Protein AF-R7MAX0-F1 (afdb_monomer_lite)

Structure (mmCIF, N/CA/C/O backbone):
data_AF-R7MAX0-F1
#
_entry.id   AF-R7MAX0-F1
#
loop_
_atom_site.group_PDB
_atom_site.id
_atom_site.type_symbol
_atom_site.label_atom_id
_atom_site.label_alt_id
_atom_site.label_comp_id
_atom_site.label_asym_id
_atom_site.label_entity_id
_atom_site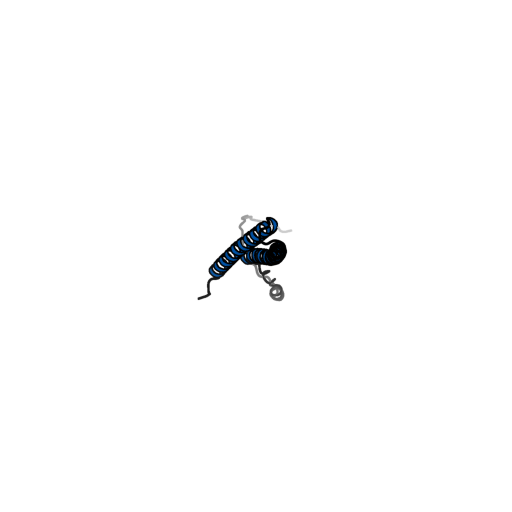.label_seq_id
_atom_site.pdbx_PDB_ins_code
_atom_site.Cartn_x
_atom_site.Cartn_y
_atom_site.Cartn_z
_atom_site.occupancy
_atom_site.B_iso_or_equiv
_atom_site.auth_seq_id
_atom_site.auth_comp_id
_atom_site.auth_asym_id
_atom_site.auth_atom_id
_atom_site.pdbx_PDB_model_num
ATOM 1 N N . MET A 1 1 ? -64.691 59.356 65.499 1.00 44.41 1 MET A N 1
ATOM 2 C CA . MET A 1 1 ? -63.748 59.100 66.606 1.00 44.41 1 MET A CA 1
ATOM 3 C C . MET A 1 1 ? -64.455 58.266 67.660 1.00 44.41 1 MET A C 1
ATOM 5 O O . MET A 1 1 ? -65.439 58.738 68.206 1.00 44.41 1 MET A O 1
ATOM 9 N N . ASN A 1 2 ? -63.986 57.039 67.880 1.00 36.28 2 ASN A N 1
ATOM 10 C CA . ASN A 1 2 ? -64.001 56.344 69.168 1.00 36.28 2 ASN A CA 1
ATOM 11 C C . ASN A 1 2 ? -62.946 55.233 69.070 1.00 36.28 2 ASN A C 1
ATOM 13 O O . ASN A 1 2 ? -63.046 54.339 68.235 1.00 36.28 2 ASN A O 1
ATOM 17 N N . THR A 1 3 ? -61.886 55.398 69.848 1.00 42.88 3 THR A N 1
ATOM 18 C CA . THR A 1 3 ? -60.690 54.558 69.956 1.00 42.88 3 THR A CA 1
ATOM 19 C C . THR A 1 3 ? -60.770 53.712 71.217 1.00 42.88 3 THR A C 1
ATOM 21 O O . THR A 1 3 ? -61.213 54.233 72.238 1.00 42.88 3 THR A O 1
ATOM 24 N N . THR A 1 4 ? -60.252 52.483 71.194 1.00 42.06 4 THR A N 1
ATOM 25 C CA . THR A 1 4 ? -59.508 51.838 72.307 1.00 42.06 4 THR A CA 1
ATOM 26 C C . THR A 1 4 ? -58.923 50.517 71.771 1.00 42.06 4 THR A C 1
ATOM 28 O O . THR A 1 4 ? -59.658 49.741 71.173 1.00 42.06 4 THR A O 1
ATOM 31 N N . MET A 1 5 ? -57.586 50.435 71.627 1.00 44.88 5 MET A N 1
ATOM 32 C CA . MET A 1 5 ? -56.616 49.740 72.518 1.00 44.88 5 MET A CA 1
ATOM 33 C C . MET A 1 5 ? -56.843 48.222 72.604 1.00 44.88 5 MET A C 1
ATOM 35 O O . MET A 1 5 ? -57.966 47.794 72.803 1.00 44.88 5 MET A O 1
ATOM 39 N N . GLU A 1 6 ? -55.865 47.323 72.605 1.00 43.41 6 GLU A N 1
ATOM 40 C CA . GLU A 1 6 ? -54.404 47.327 72.470 1.00 43.41 6 GLU A CA 1
ATOM 41 C C . GLU A 1 6 ? -54.012 45.833 72.538 1.00 43.41 6 GLU A C 1
ATOM 43 O O . GLU A 1 6 ? -54.617 45.109 73.332 1.00 43.41 6 GLU A O 1
ATOM 48 N N . LYS A 1 7 ? -53.009 45.385 71.773 1.00 40.97 7 LYS A N 1
ATOM 49 C CA . LYS A 1 7 ? -51.847 44.594 72.240 1.00 40.97 7 LYS A CA 1
ATOM 50 C C . LYS A 1 7 ? -51.161 43.870 71.084 1.00 40.97 7 LYS A C 1
ATOM 52 O O . LYS A 1 7 ? -51.761 43.088 70.358 1.00 40.97 7 LYS A O 1
ATOM 57 N N . SER A 1 8 ? -49.879 44.185 70.964 1.00 44.53 8 SER A N 1
ATOM 58 C CA . SER A 1 8 ? -48.864 43.512 70.169 1.00 44.53 8 SER A CA 1
ATOM 59 C C . SER A 1 8 ? -48.765 42.027 70.501 1.00 44.53 8 SER A C 1
ATOM 61 O O . SER A 1 8 ? -48.877 41.671 71.667 1.00 44.53 8 SER A O 1
ATOM 63 N N . GLU A 1 9 ? -48.381 41.225 69.513 1.00 40.44 9 GLU A N 1
ATOM 64 C CA . GLU A 1 9 ? -47.263 40.290 69.652 1.00 40.44 9 GLU A CA 1
ATOM 65 C C . GLU A 1 9 ? -46.702 39.989 68.255 1.00 40.44 9 GLU A C 1
ATOM 67 O O . GLU A 1 9 ? -47.380 39.470 67.372 1.00 40.44 9 GLU A O 1
ATOM 72 N N . MET A 1 10 ? -45.458 40.429 68.047 1.00 42.66 10 MET A N 1
ATOM 73 C CA . MET A 1 10 ? -44.576 39.921 67.003 1.00 42.66 10 MET A CA 1
ATOM 74 C C . MET A 1 10 ? -44.304 38.445 67.290 1.00 42.66 10 MET A C 1
ATOM 76 O O . MET A 1 10 ? -43.936 38.146 68.422 1.00 42.66 10 MET A O 1
ATOM 80 N N . MET A 1 11 ? -44.335 37.579 66.277 1.00 41.94 11 MET A N 1
ATOM 81 C CA . MET A 1 11 ? -43.215 36.663 66.044 1.00 41.94 11 MET A CA 1
ATOM 82 C C . MET A 1 11 ? -43.285 36.081 64.631 1.00 41.94 11 MET A C 1
ATOM 84 O O . MET A 1 11 ? -44.301 35.532 64.214 1.00 41.94 11 MET A O 1
ATOM 88 N N . GLU A 1 12 ? -42.190 36.252 63.903 1.00 48.62 12 GLU A N 1
ATOM 89 C CA . GLU A 1 12 ? -41.883 35.595 62.639 1.00 48.62 12 GLU A CA 1
ATOM 90 C C . GLU A 1 12 ? -41.844 34.071 62.822 1.00 48.62 12 GLU A C 1
ATOM 92 O O . GLU A 1 12 ? -41.292 33.577 63.803 1.00 48.62 12 GLU A O 1
ATOM 97 N N . ASN A 1 13 ? -42.428 33.344 61.874 1.00 45.25 13 ASN A N 1
ATOM 98 C CA . ASN A 1 13 ? -41.949 32.058 61.360 1.00 45.25 13 ASN A CA 1
ATOM 99 C C . ASN A 1 13 ? -42.846 31.716 60.167 1.00 45.25 13 ASN A C 1
ATOM 101 O O . ASN A 1 13 ? -44.062 31.630 60.286 1.00 45.25 13 ASN A O 1
ATOM 105 N N . GLU A 1 14 ? -42.322 31.878 58.959 1.00 40.97 14 GLU A N 1
ATOM 106 C CA . GLU A 1 14 ? -41.697 30.791 58.204 1.00 40.97 14 GLU A CA 1
ATOM 107 C C . GLU A 1 14 ? -42.728 29.788 57.682 1.00 40.97 14 GLU A C 1
ATOM 109 O O . GLU A 1 14 ? -43.335 29.026 58.422 1.00 40.97 14 GLU A O 1
ATOM 114 N N . MET A 1 15 ? -42.797 29.760 56.349 1.00 43.44 15 MET A N 1
ATOM 115 C CA . MET A 1 15 ? -43.017 28.545 55.579 1.00 43.44 15 MET A CA 1
ATOM 116 C C . MET A 1 15 ? -44.426 27.948 55.657 1.00 43.44 15 MET A C 1
ATOM 118 O O . MET A 1 15 ? -44.678 26.987 56.367 1.00 43.44 15 MET A O 1
ATOM 122 N N . GLU A 1 16 ? -45.300 28.395 54.756 1.00 45.06 16 GLU A N 1
ATOM 123 C CA . GLU A 1 16 ? -46.273 27.469 54.176 1.00 45.06 16 GLU A CA 1
ATOM 124 C C . GLU A 1 16 ? -46.429 27.745 52.680 1.00 45.06 16 GLU A C 1
ATOM 126 O O . GLU A 1 16 ? -47.079 28.686 52.223 1.00 45.06 16 GLU A O 1
ATOM 131 N N . MET A 1 17 ? -45.724 26.916 51.906 1.00 48.53 17 MET A N 1
ATOM 132 C CA . MET A 1 17 ? -45.971 26.728 50.488 1.00 48.53 17 MET A CA 1
ATOM 133 C C . MET A 1 17 ? -47.377 26.153 50.317 1.00 48.53 17 MET A C 1
ATOM 135 O O . MET A 1 17 ? -47.593 24.977 50.588 1.00 48.53 17 MET A O 1
ATOM 139 N N . CYS A 1 18 ? -48.299 26.943 49.784 1.00 41.47 18 CYS A N 1
ATOM 140 C CA . CYS A 1 18 ? -49.513 26.419 49.166 1.00 41.47 18 CYS A CA 1
ATOM 141 C C . CYS A 1 18 ? -49.486 26.784 47.684 1.00 41.47 18 CYS A C 1
ATOM 143 O O . CYS A 1 18 ? -50.057 27.780 47.240 1.00 41.47 18 CYS A O 1
ATOM 145 N N . MET A 1 19 ? -48.756 25.963 46.925 1.00 43.44 19 MET A N 1
ATOM 146 C CA . MET A 1 19 ? -49.045 25.767 45.511 1.00 43.44 19 MET A CA 1
ATOM 147 C C . MET A 1 19 ? -50.473 25.244 45.389 1.00 43.44 19 MET A C 1
ATOM 149 O O . MET A 1 19 ? -50.800 24.279 46.065 1.00 43.44 19 MET A O 1
ATOM 153 N N . GLU A 1 20 ? -51.279 25.873 44.534 1.00 51.88 20 GLU A N 1
ATOM 154 C CA . GLU A 1 20 ? -52.208 25.228 43.588 1.00 51.88 20 GLU A CA 1
ATOM 155 C C . GLU A 1 20 ? -53.217 26.260 43.065 1.00 51.88 20 GLU A C 1
ATOM 157 O O . GLU A 1 20 ? -54.399 26.273 43.400 1.00 51.88 20 GLU A O 1
ATOM 162 N N . THR A 1 21 ? -52.758 27.131 42.170 1.00 43.66 21 THR A N 1
ATOM 163 C CA . THR A 1 21 ? -53.648 27.806 41.223 1.00 43.66 21 THR A CA 1
ATOM 164 C C . THR A 1 21 ? -53.282 27.352 39.818 1.00 43.66 21 THR A C 1
ATOM 166 O O . THR A 1 21 ? -52.418 27.908 39.156 1.00 43.66 21 THR A O 1
ATOM 169 N N . GLN A 1 22 ? -53.942 26.266 39.408 1.00 45.78 22 GLN A N 1
ATOM 170 C CA . GLN A 1 22 ? -54.338 25.977 38.027 1.00 45.78 22 GLN A CA 1
ATOM 171 C C . GLN A 1 22 ? -53.289 26.327 36.957 1.00 45.78 22 GLN A C 1
ATOM 173 O O . GLN A 1 22 ? -53.447 27.281 36.197 1.00 45.78 22 GLN A O 1
ATOM 178 N N . MET A 1 23 ? -52.245 25.506 36.838 1.00 46.25 23 MET A N 1
ATOM 179 C CA . MET A 1 23 ? -51.510 25.428 35.574 1.00 46.25 23 MET A CA 1
ATOM 180 C C . MET A 1 23 ? -52.446 24.805 34.524 1.00 46.25 23 MET A C 1
ATOM 182 O O . MET A 1 23 ? -52.913 23.683 34.739 1.00 46.25 23 MET A O 1
ATOM 186 N N . PRO A 1 24 ? -52.762 25.492 33.411 1.00 44.84 24 PRO A N 1
ATOM 187 C CA . PRO A 1 24 ? -53.631 24.941 32.382 1.00 44.84 24 PRO A CA 1
ATOM 188 C C . PRO A 1 24 ? -52.989 23.692 31.772 1.00 44.84 24 PRO A C 1
ATOM 190 O O . PRO A 1 24 ? -51.808 23.701 31.419 1.00 44.84 24 PRO A O 1
ATOM 193 N N . GLU A 1 25 ? -53.780 22.641 31.550 1.00 45.16 25 GLU A N 1
ATOM 194 C CA . GLU A 1 25 ? -53.366 21.405 30.858 1.00 45.16 25 GLU A CA 1
ATOM 195 C C . GLU A 1 25 ? -52.804 21.642 29.437 1.00 45.16 25 GLU A C 1
ATOM 197 O O . GLU A 1 25 ? -52.230 20.746 28.822 1.00 45.16 25 GLU A O 1
ATOM 202 N N . MET A 1 26 ? -52.866 22.878 28.938 1.00 39.81 26 MET A N 1
ATOM 203 C CA . MET A 1 26 ? -52.287 23.332 27.674 1.00 39.81 26 MET A CA 1
ATOM 204 C C . MET A 1 26 ? -50.757 23.506 27.684 1.00 39.81 26 MET A C 1
ATOM 206 O O . MET A 1 26 ? -50.179 23.771 26.634 1.00 39.81 26 MET A O 1
ATOM 210 N N . MET A 1 27 ? -50.083 23.335 28.828 1.00 47.56 27 MET A N 1
ATOM 211 C CA . MET A 1 27 ? -48.611 23.283 28.908 1.00 47.56 27 MET A CA 1
ATOM 212 C C . MET A 1 27 ? -48.039 21.858 28.997 1.00 47.56 27 MET A C 1
ATOM 214 O O . MET A 1 27 ? -46.833 21.696 29.156 1.00 47.56 27 MET A O 1
ATOM 218 N N . LYS A 1 28 ? -48.867 20.812 28.857 1.00 46.09 28 LYS A N 1
ATOM 219 C CA . LYS A 1 28 ? -48.391 19.416 28.768 1.00 46.09 28 LYS A CA 1
ATOM 220 C C . LYS A 1 28 ? -48.260 18.883 27.336 1.00 46.09 28 LYS A C 1
ATOM 222 O O . LYS A 1 28 ? -47.730 17.793 27.158 1.00 46.09 28 LYS A O 1
ATOM 227 N N . ALA A 1 29 ? -48.706 19.625 26.320 1.00 47.50 29 ALA A N 1
ATOM 228 C CA . ALA A 1 29 ? -48.898 19.064 24.979 1.00 47.50 29 ALA A CA 1
ATOM 229 C C . ALA A 1 29 ? -47.832 19.410 23.920 1.00 47.50 29 ALA A C 1
ATOM 231 O O . ALA A 1 29 ? -47.906 18.839 22.843 1.00 47.50 29 ALA A O 1
ATOM 232 N N . ASN A 1 30 ? -46.828 20.258 24.190 1.00 46.88 30 ASN A N 1
ATOM 233 C CA . ASN A 1 30 ? -45.842 20.662 23.162 1.00 46.88 30 ASN A CA 1
ATOM 234 C C . ASN A 1 30 ? -44.360 20.550 23.582 1.00 46.88 30 ASN A C 1
ATOM 236 O O . ASN A 1 30 ? -43.505 21.190 22.981 1.00 46.88 30 ASN A O 1
ATOM 240 N N . LEU A 1 31 ? -44.024 19.720 24.574 1.00 44.31 31 LEU A N 1
ATOM 241 C CA . LEU A 1 31 ? -42.620 19.343 24.846 1.00 44.31 31 LEU A CA 1
ATOM 242 C C . LEU A 1 31 ? -42.245 17.962 24.278 1.00 44.31 31 LEU A C 1
ATOM 244 O O . LEU A 1 31 ? -41.096 17.549 24.372 1.00 44.31 31 LEU A O 1
ATOM 248 N N . ALA A 1 32 ? -43.189 17.266 23.639 1.00 50.56 32 ALA A N 1
ATOM 249 C CA . ALA A 1 32 ? -42.982 15.962 23.004 1.00 50.56 32 ALA A CA 1
ATOM 250 C C . ALA A 1 32 ? -42.699 16.080 21.490 1.00 50.56 32 ALA A C 1
ATOM 252 O O . ALA A 1 32 ? -43.227 15.299 20.704 1.00 50.56 32 ALA A O 1
ATOM 253 N N . GLY A 1 33 ? -41.939 17.096 21.070 1.00 48.44 33 GLY A N 1
ATOM 254 C CA . GLY A 1 33 ? -41.809 17.455 19.649 1.00 48.44 33 GLY A CA 1
ATOM 255 C C . GLY A 1 33 ? -40.395 17.524 19.085 1.00 48.44 33 GLY A C 1
ATOM 256 O O . GLY A 1 33 ? -40.244 17.468 17.873 1.00 48.44 33 GLY A O 1
ATOM 257 N N . GLU A 1 34 ? -39.362 17.602 19.920 1.00 49.16 34 GLU A N 1
ATOM 258 C CA . GLU A 1 34 ? -37.973 17.594 19.458 1.00 49.16 34 GLU A CA 1
ATOM 259 C C . GLU A 1 34 ? -37.133 16.785 20.443 1.00 49.16 34 GLU A C 1
ATOM 261 O O . GLU A 1 34 ? -36.280 17.301 21.162 1.00 49.16 34 GLU A O 1
ATOM 266 N N . MET A 1 35 ? -37.348 15.466 20.459 1.00 47.00 35 MET A N 1
ATOM 267 C CA . MET A 1 35 ? -36.185 14.608 20.647 1.00 47.00 35 MET A CA 1
ATOM 268 C C . MET A 1 35 ? -35.294 14.904 19.445 1.00 47.00 35 MET A C 1
ATOM 270 O O . MET A 1 35 ? -35.486 14.326 18.377 1.00 47.00 35 MET A O 1
ATOM 274 N N . LYS A 1 36 ? -34.348 15.841 19.596 1.00 45.97 36 LYS A N 1
ATOM 275 C CA . LYS A 1 36 ? -33.114 15.754 18.824 1.00 45.97 36 LYS A CA 1
ATOM 276 C C . LYS A 1 36 ? -32.696 14.303 18.989 1.00 45.97 36 LYS A C 1
ATOM 278 O O . LYS A 1 36 ? -32.433 13.878 20.117 1.00 45.97 36 LYS A O 1
ATOM 283 N N . GLN A 1 37 ? -32.763 13.527 17.905 1.00 42.16 37 GLN A N 1
ATOM 284 C CA . GLN A 1 37 ? -32.058 12.256 17.865 1.00 42.16 37 GLN A CA 1
ATOM 285 C C . GLN A 1 37 ? -30.681 12.549 18.461 1.00 42.16 37 GLN A C 1
ATOM 287 O O . GLN A 1 37 ? -30.110 13.583 18.091 1.00 42.16 37 GLN A O 1
ATOM 292 N N . PRO A 1 38 ? -30.191 11.757 19.430 1.00 49.75 38 PRO A N 1
ATOM 293 C CA . PRO A 1 38 ? -28.794 11.888 19.793 1.00 49.75 38 PRO A CA 1
ATOM 294 C C . PRO A 1 38 ? -28.043 11.820 18.464 1.00 49.75 38 PRO A C 1
ATOM 296 O O . PRO A 1 38 ? -28.245 10.868 17.708 1.00 49.75 38 PRO A O 1
ATOM 299 N N . GLU A 1 39 ? -27.320 12.887 18.108 1.00 53.81 39 GLU A N 1
ATOM 300 C CA . GLU A 1 39 ? -26.372 12.803 17.004 1.00 53.81 39 GLU A CA 1
ATOM 301 C C . GLU A 1 39 ? -25.554 11.557 17.328 1.00 53.81 39 GLU A C 1
ATOM 303 O O . GLU A 1 39 ? -25.030 11.468 18.440 1.00 53.81 39 GLU A O 1
ATOM 308 N N . GLU A 1 40 ? -25.597 10.539 16.462 1.00 55.16 40 GLU A N 1
ATOM 309 C CA . GLU A 1 40 ? -24.830 9.317 16.680 1.00 55.16 40 GLU A CA 1
ATOM 310 C C . GLU A 1 40 ? -23.378 9.751 16.839 1.00 55.16 40 GLU A C 1
ATOM 312 O O . GLU A 1 40 ? -22.708 10.126 15.875 1.00 55.16 40 GLU A O 1
ATOM 317 N N . GLU A 1 41 ? -22.918 9.789 18.085 1.00 65.31 41 GLU A N 1
ATOM 318 C CA . GLU A 1 41 ? -21.551 10.131 18.405 1.00 65.31 41 GLU A CA 1
ATOM 319 C C . GLU A 1 41 ? -20.725 8.971 17.851 1.00 65.31 41 GLU A C 1
ATOM 321 O O . GLU A 1 41 ? -20.758 7.857 18.380 1.00 65.31 41 GLU A O 1
ATOM 326 N N . MET A 1 42 ? -20.098 9.191 16.688 1.00 69.00 42 MET A N 1
ATOM 327 C CA . MET A 1 42 ? -19.331 8.156 16.000 1.00 69.00 42 MET A CA 1
ATOM 328 C C . MET A 1 42 ? -18.342 7.542 16.982 1.00 69.00 42 MET A C 1
ATOM 330 O O . MET A 1 42 ? -17.544 8.252 17.599 1.00 69.00 42 MET A O 1
ATOM 334 N N . ASN A 1 43 ? -18.376 6.214 17.101 1.00 82.44 43 ASN A N 1
ATOM 335 C CA . ASN A 1 43 ? -17.452 5.498 17.962 1.00 82.44 43 ASN A CA 1
ATOM 336 C C . ASN A 1 43 ? -16.009 5.875 17.559 1.00 82.44 43 ASN A C 1
ATOM 338 O O . ASN A 1 43 ? -15.650 5.723 16.388 1.00 82.44 43 ASN A O 1
ATOM 342 N N . PRO A 1 44 ? -15.156 6.341 18.490 1.00 86.38 44 PRO A N 1
ATOM 343 C CA . PRO A 1 44 ? -13.774 6.703 18.176 1.00 86.38 44 PRO A CA 1
ATOM 344 C C . PRO A 1 44 ? -12.985 5.583 17.481 1.00 86.38 44 PRO A C 1
ATOM 346 O O . PRO A 1 44 ? -12.103 5.859 16.668 1.00 86.38 44 PRO A O 1
ATOM 349 N N . ILE A 1 45 ? -13.323 4.319 17.760 1.00 89.00 45 ILE A N 1
ATOM 350 C CA . ILE A 1 45 ? -12.735 3.150 17.098 1.00 89.00 45 ILE A CA 1
ATOM 351 C C . ILE A 1 45 ? -13.140 3.103 15.623 1.00 89.00 45 ILE A C 1
ATOM 353 O O . ILE A 1 45 ? -12.287 2.851 14.778 1.00 89.00 45 ILE A O 1
ATOM 357 N N . ASP A 1 46 ? -14.395 3.418 15.293 1.00 90.69 46 ASP A N 1
ATOM 358 C CA . ASP A 1 46 ? -14.863 3.463 13.904 1.00 90.69 46 ASP A CA 1
ATOM 359 C C . ASP A 1 46 ? -14.154 4.551 13.096 1.00 90.69 46 ASP A C 1
ATOM 361 O O . ASP A 1 46 ? -13.760 4.319 11.952 1.00 90.69 46 ASP A O 1
ATOM 365 N N . ILE A 1 47 ? -13.908 5.710 13.714 1.00 91.88 47 ILE A N 1
ATOM 366 C CA . ILE A 1 47 ? -13.135 6.793 13.096 1.00 91.88 47 ILE A CA 1
ATOM 367 C C . ILE A 1 47 ? -11.703 6.322 12.811 1.00 91.88 47 ILE A C 1
ATOM 369 O O . ILE A 1 47 ? -11.219 6.457 11.686 1.00 91.88 47 ILE A O 1
ATOM 373 N N . MET A 1 48 ? -11.025 5.733 13.803 1.00 93.75 48 MET A N 1
ATOM 374 C CA . MET A 1 48 ? -9.652 5.243 13.632 1.00 93.75 48 MET A CA 1
ATOM 375 C C . MET A 1 48 ? -9.559 4.124 12.592 1.00 93.75 48 MET A C 1
ATOM 377 O O . MET A 1 48 ? -8.665 4.152 11.748 1.00 93.75 48 MET A O 1
ATOM 381 N N . MET A 1 49 ? -10.501 3.180 12.588 1.00 94.81 49 MET A N 1
ATOM 382 C CA . MET A 1 49 ? -10.578 2.141 11.561 1.00 94.81 49 MET A CA 1
ATOM 383 C C . MET A 1 49 ? -10.768 2.737 10.164 1.00 94.81 49 MET A C 1
ATOM 385 O O . MET A 1 49 ? -10.164 2.251 9.211 1.00 94.81 49 MET A O 1
ATOM 389 N N . GLY A 1 50 ? -11.572 3.795 10.030 1.00 96.00 50 GLY A N 1
ATOM 390 C CA . GLY A 1 50 ? -11.725 4.535 8.777 1.00 96.00 50 GLY A CA 1
ATOM 391 C C . GLY A 1 50 ? -10.403 5.123 8.277 1.00 96.00 50 GLY A C 1
ATOM 392 O O . GLY A 1 50 ? -10.063 4.956 7.106 1.00 96.00 50 GLY A O 1
ATOM 393 N N . VAL A 1 51 ? -9.619 5.735 9.170 1.00 96.88 51 VAL A N 1
ATOM 394 C CA . VAL A 1 51 ? -8.283 6.268 8.844 1.00 96.88 51 VAL A CA 1
ATOM 395 C C . VAL A 1 51 ? -7.338 5.153 8.393 1.00 96.88 51 VAL A C 1
ATOM 397 O O . VAL A 1 51 ? -6.696 5.284 7.353 1.00 96.88 51 VAL A O 1
ATOM 400 N N . VAL A 1 52 ? -7.286 4.037 9.125 1.00 97.50 52 VAL A N 1
ATOM 401 C CA . VAL A 1 52 ? -6.425 2.895 8.774 1.00 97.50 52 VAL A CA 1
ATOM 402 C C . VAL A 1 52 ? -6.827 2.299 7.420 1.00 97.50 52 VAL A C 1
ATOM 404 O O . VAL A 1 52 ? -5.960 2.039 6.590 1.00 97.50 52 VAL A O 1
ATOM 407 N N . LYS A 1 53 ? -8.130 2.142 7.148 1.00 97.94 53 LYS A N 1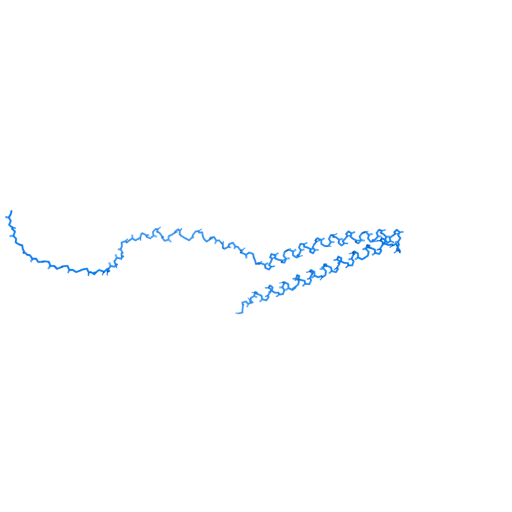
ATOM 408 C CA . LYS A 1 53 ? -8.634 1.683 5.841 1.00 97.94 53 LYS A CA 1
ATOM 409 C C . LYS A 1 53 ? -8.225 2.622 4.707 1.00 97.94 53 LYS A C 1
ATOM 411 O O . LYS A 1 53 ? -7.830 2.141 3.650 1.00 97.94 53 LYS A O 1
ATOM 416 N N . SER A 1 54 ? -8.284 3.938 4.925 1.00 98.00 54 SER A N 1
ATOM 417 C CA . SER A 1 54 ? -7.815 4.918 3.938 1.00 98.00 54 SER A CA 1
ATOM 418 C C . SER A 1 54 ? -6.330 4.732 3.635 1.00 98.00 54 SER A C 1
ATOM 420 O O . SER A 1 54 ? -5.964 4.612 2.475 1.00 98.00 54 SER A O 1
ATOM 422 N N . GLN A 1 55 ? -5.492 4.612 4.667 1.00 98.31 55 GLN A N 1
ATOM 423 C CA . GLN A 1 55 ? -4.050 4.403 4.496 1.00 98.31 55 GLN A CA 1
ATOM 424 C C . GLN A 1 55 ? -3.721 3.081 3.787 1.00 98.31 55 GLN A C 1
ATOM 426 O O . GLN A 1 55 ? -2.778 3.021 3.004 1.00 98.31 55 GLN A O 1
ATOM 431 N N . ILE A 1 56 ? -4.493 2.018 4.040 1.00 98.31 56 ILE A N 1
ATOM 432 C CA . ILE A 1 56 ? -4.358 0.748 3.312 1.00 98.31 56 ILE A CA 1
ATOM 433 C C . ILE A 1 56 ? -4.672 0.940 1.826 1.00 98.31 56 ILE A C 1
ATOM 435 O O . ILE A 1 56 ? -3.945 0.408 0.992 1.00 98.31 56 ILE A O 1
ATOM 439 N N . ASN A 1 57 ? -5.728 1.686 1.493 1.00 97.75 57 ASN A N 1
ATOM 440 C CA . ASN A 1 57 ? -6.087 1.959 0.101 1.00 97.75 57 ASN A CA 1
ATOM 441 C C . ASN A 1 57 ? -5.010 2.791 -0.604 1.00 97.75 57 ASN A C 1
ATOM 443 O O . ASN A 1 57 ? -4.604 2.423 -1.702 1.00 97.75 57 ASN A O 1
ATOM 447 N N . ASP A 1 58 ? -4.499 3.835 0.050 1.00 97.75 58 ASP A N 1
ATOM 448 C CA . ASP A 1 58 ? -3.405 4.648 -0.491 1.00 97.75 58 ASP A CA 1
ATOM 449 C C . ASP A 1 58 ? -2.161 3.776 -0.761 1.00 97.75 58 ASP A C 1
ATOM 451 O O . ASP A 1 58 ? -1.553 3.852 -1.828 1.00 97.75 58 ASP A O 1
ATOM 455 N N . LEU A 1 59 ? -1.826 2.860 0.159 1.00 98.12 59 LEU A N 1
ATOM 456 C CA . LEU A 1 59 ? -0.731 1.905 -0.038 1.00 98.12 59 LEU A CA 1
ATOM 457 C C . LEU A 1 59 ? -0.988 0.911 -1.175 1.00 98.12 59 LEU A C 1
ATOM 459 O O . LEU A 1 59 ? -0.030 0.489 -1.815 1.00 98.12 59 LEU A O 1
ATOM 463 N N . CYS A 1 60 ? -2.234 0.504 -1.433 1.00 97.81 60 CYS A N 1
ATOM 464 C CA . CYS A 1 60 ? -2.544 -0.357 -2.578 1.00 97.81 60 CYS A CA 1
ATOM 465 C C . CYS A 1 60 ? -2.178 0.338 -3.896 1.00 97.81 60 CYS A C 1
ATOM 467 O O . CYS A 1 60 ? -1.529 -0.277 -4.741 1.00 97.81 60 CYS A O 1
ATOM 469 N N . ASP A 1 61 ? -2.525 1.618 -4.038 1.00 97.81 61 ASP A N 1
ATOM 470 C CA . ASP A 1 61 ? -2.188 2.402 -5.228 1.00 97.81 61 ASP A CA 1
ATOM 471 C C . ASP A 1 61 ? -0.663 2.580 -5.367 1.00 97.81 61 ASP A C 1
ATOM 473 O O . ASP A 1 61 ? -0.105 2.445 -6.461 1.00 97.81 61 ASP A O 1
ATOM 477 N N . GLU A 1 62 ? 0.042 2.826 -4.256 1.00 98.12 62 GLU A N 1
ATOM 478 C CA . GLU A 1 62 ? 1.507 2.923 -4.246 1.00 98.12 62 GLU A CA 1
ATOM 479 C C . GLU A 1 62 ? 2.193 1.593 -4.603 1.00 98.12 62 GLU A C 1
ATOM 481 O O . GLU A 1 62 ? 3.180 1.590 -5.345 1.00 98.12 62 GLU A O 1
ATOM 486 N N . ILE A 1 63 ? 1.672 0.461 -4.115 1.00 98.19 63 ILE A N 1
ATOM 487 C CA . ILE A 1 63 ? 2.169 -0.882 -4.451 1.00 98.19 63 ILE A CA 1
ATOM 488 C C . ILE A 1 63 ? 1.996 -1.148 -5.945 1.00 98.19 63 ILE A C 1
ATOM 490 O O . ILE A 1 63 ? 2.950 -1.581 -6.588 1.00 98.19 63 ILE A O 1
ATOM 494 N N . ASP A 1 64 ? 0.833 -0.834 -6.516 1.00 98.06 64 ASP A N 1
ATOM 495 C CA . ASP A 1 64 ? 0.571 -1.025 -7.944 1.00 98.06 64 ASP A CA 1
ATOM 496 C C . ASP A 1 64 ? 1.553 -0.227 -8.818 1.00 98.06 64 ASP A C 1
ATOM 498 O O . ASP A 1 64 ? 2.043 -0.718 -9.843 1.00 98.06 64 ASP A O 1
ATOM 502 N N . GLU A 1 65 ? 1.876 1.010 -8.433 1.00 97.75 65 GLU A N 1
ATOM 503 C CA . GLU A 1 65 ? 2.870 1.813 -9.148 1.00 97.75 65 GLU A CA 1
ATOM 504 C C . GLU A 1 65 ? 4.302 1.295 -8.962 1.00 97.75 65 GLU A C 1
ATOM 506 O O . GLU A 1 65 ? 5.079 1.270 -9.930 1.00 97.75 65 GLU A O 1
ATOM 511 N N . ALA A 1 66 ? 4.649 0.829 -7.761 1.00 97.06 66 ALA A N 1
ATOM 512 C CA . ALA A 1 66 ? 5.941 0.210 -7.485 1.00 97.06 66 ALA A CA 1
ATOM 513 C C . ALA A 1 66 ? 6.126 -1.093 -8.281 1.00 97.06 66 ALA A C 1
ATOM 515 O O . ALA A 1 66 ? 7.168 -1.273 -8.916 1.00 97.06 66 ALA A O 1
ATOM 516 N N . ASP A 1 67 ? 5.101 -1.943 -8.359 1.00 97.75 67 ASP A N 1
ATOM 517 C CA . ASP A 1 67 ? 5.121 -3.193 -9.123 1.00 97.75 67 ASP A CA 1
ATOM 518 C C . ASP A 1 67 ? 5.290 -2.925 -10.624 1.00 97.75 67 ASP A C 1
ATOM 520 O O . ASP A 1 67 ? 6.103 -3.570 -11.298 1.00 97.75 67 ASP A O 1
ATOM 524 N N . LYS A 1 68 ? 4.602 -1.908 -11.166 1.00 97.69 68 LYS A N 1
ATOM 525 C CA . LYS A 1 68 ? 4.820 -1.458 -12.552 1.00 97.69 68 LYS A CA 1
ATOM 526 C C . LYS A 1 68 ? 6.252 -0.964 -12.761 1.00 97.69 68 LYS A C 1
ATOM 528 O O . LYS A 1 68 ? 6.844 -1.230 -13.811 1.00 97.69 68 LYS A O 1
ATOM 533 N N . ALA A 1 69 ? 6.821 -0.227 -11.805 1.00 96.00 69 ALA A N 1
ATOM 534 C CA . ALA A 1 69 ? 8.200 0.252 -11.884 1.00 96.00 69 ALA A CA 1
ATOM 535 C C . ALA A 1 69 ? 9.207 -0.906 -11.845 1.00 96.00 69 ALA A C 1
ATOM 537 O O . ALA A 1 69 ? 10.107 -0.949 -12.686 1.00 96.00 69 ALA A O 1
ATOM 538 N N . PHE A 1 70 ? 9.010 -1.874 -10.950 1.00 97.56 70 PHE A N 1
ATOM 539 C CA . PHE A 1 70 ? 9.813 -3.087 -10.876 1.00 97.56 70 PHE A CA 1
ATOM 540 C C . PHE A 1 70 ? 9.738 -3.887 -12.177 1.00 97.56 70 PHE A C 1
ATOM 542 O O . PHE A 1 70 ? 10.778 -4.217 -12.743 1.00 97.56 70 PHE A O 1
ATOM 549 N N . ALA A 1 71 ? 8.540 -4.120 -12.720 1.00 97.06 71 ALA A N 1
ATOM 550 C CA . ALA A 1 71 ? 8.364 -4.843 -13.977 1.00 97.06 71 ALA A CA 1
ATOM 551 C C . ALA A 1 71 ? 9.088 -4.160 -15.151 1.00 97.06 71 ALA A C 1
ATOM 553 O O . ALA A 1 71 ? 9.760 -4.829 -15.940 1.00 97.06 71 ALA A O 1
ATOM 554 N N . ARG A 1 72 ? 9.007 -2.824 -15.249 1.00 96.38 72 ARG A N 1
ATOM 555 C CA . ARG A 1 72 ? 9.726 -2.042 -16.271 1.00 96.38 72 ARG A CA 1
ATOM 556 C C . ARG A 1 72 ? 11.243 -2.158 -16.116 1.00 96.38 72 ARG A C 1
ATOM 558 O O . ARG A 1 72 ? 11.931 -2.429 -17.099 1.00 96.38 72 ARG A O 1
ATOM 565 N N . SER A 1 73 ? 11.764 -1.981 -14.902 1.00 94.94 73 SER A N 1
ATOM 566 C CA . SER A 1 73 ? 13.202 -2.095 -14.623 1.00 94.94 73 SER A CA 1
ATOM 567 C C . SER A 1 73 ? 13.715 -3.509 -14.895 1.00 94.94 73 SER A C 1
ATOM 569 O O . SER A 1 73 ? 14.706 -3.678 -15.602 1.00 94.94 73 SER A O 1
ATOM 571 N N . HIS A 1 74 ? 12.987 -4.527 -14.434 1.00 95.81 74 HIS A N 1
ATOM 572 C CA . HIS A 1 74 ? 13.339 -5.931 -14.605 1.00 95.81 74 HIS A CA 1
ATOM 573 C C . HIS A 1 74 ? 13.289 -6.374 -16.077 1.00 95.81 74 HIS A C 1
ATOM 575 O O . HIS A 1 74 ? 14.085 -7.218 -16.490 1.00 95.81 74 HIS A O 1
ATOM 581 N N . HIS A 1 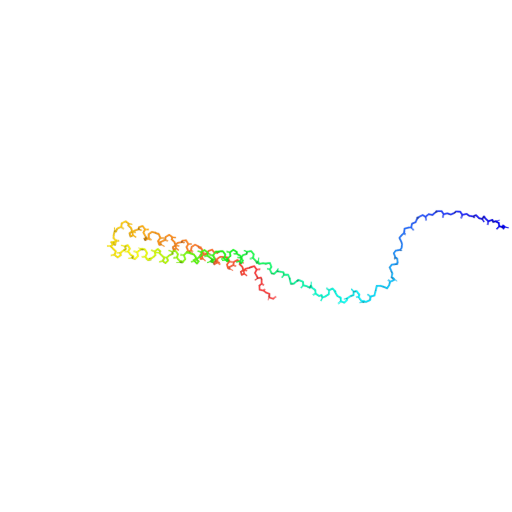75 ? 12.373 -5.823 -16.883 1.00 95.25 75 HIS A N 1
ATOM 582 C CA . HIS A 1 75 ? 12.346 -6.052 -18.331 1.00 95.25 75 HIS A CA 1
ATOM 583 C C . HIS A 1 75 ? 13.569 -5.439 -19.032 1.00 95.25 75 HIS A C 1
ATOM 585 O O . HIS A 1 75 ? 14.117 -6.049 -19.948 1.00 95.25 75 HIS A O 1
ATOM 591 N N . ASN A 1 76 ? 13.998 -4.246 -18.611 1.00 93.12 76 ASN A N 1
ATOM 592 C CA . ASN A 1 76 ? 15.134 -3.549 -19.216 1.00 93.12 76 ASN A CA 1
ATOM 593 C C . ASN A 1 76 ? 16.476 -4.192 -18.844 1.00 93.12 76 ASN A C 1
ATOM 595 O O . ASN A 1 76 ? 17.276 -4.501 -19.722 1.00 93.12 76 ASN A O 1
ATOM 599 N N . ASP A 1 77 ? 16.719 -4.388 -17.548 1.00 94.50 77 ASP A N 1
ATOM 600 C CA . ASP A 1 77 ? 17.892 -5.085 -17.026 1.00 94.50 77 ASP A CA 1
ATOM 601 C C . ASP A 1 77 ? 17.573 -5.693 -15.657 1.00 94.50 77 ASP A C 1
ATOM 603 O O . ASP A 1 77 ? 17.547 -5.021 -14.617 1.00 94.50 77 ASP A O 1
ATOM 607 N N . LYS A 1 78 ? 17.381 -7.011 -15.671 1.00 94.19 78 LYS A N 1
ATOM 608 C CA . LYS A 1 78 ? 17.045 -7.830 -14.507 1.00 94.19 78 LYS A CA 1
ATOM 609 C C . LYS A 1 78 ? 18.015 -7.678 -13.331 1.00 94.19 78 LYS A C 1
ATOM 611 O O . LYS A 1 78 ? 17.589 -7.841 -12.194 1.00 94.19 78 LYS A O 1
ATOM 616 N N . TYR A 1 79 ? 19.290 -7.398 -13.583 1.00 95.31 79 TYR A N 1
ATOM 617 C CA . TYR A 1 79 ? 20.325 -7.368 -12.543 1.00 95.31 79 TYR A CA 1
ATOM 618 C C . TYR A 1 79 ? 20.861 -5.957 -12.289 1.00 95.31 79 TYR A C 1
ATOM 620 O O . TYR A 1 79 ? 21.886 -5.785 -11.626 1.00 95.31 79 TYR A O 1
ATOM 628 N N . SER A 1 80 ? 20.168 -4.939 -12.801 1.00 96.19 80 SER A N 1
ATOM 629 C CA . SER A 1 80 ? 20.522 -3.551 -12.542 1.00 96.19 80 SER A CA 1
ATOM 630 C C . SER A 1 80 ? 20.203 -3.147 -11.106 1.00 96.19 80 SER A C 1
ATOM 632 O O . SER A 1 80 ? 19.266 -3.642 -10.477 1.00 96.19 80 SER A O 1
ATOM 634 N N . LYS A 1 81 ? 20.944 -2.152 -10.610 1.00 96.19 81 LYS A N 1
ATOM 635 C CA . LYS A 1 81 ? 20.640 -1.497 -9.335 1.00 96.19 81 LYS A CA 1
ATOM 636 C C . LYS A 1 81 ? 19.193 -0.982 -9.292 1.00 96.19 81 LYS A C 1
ATOM 638 O O . LYS A 1 81 ? 18.521 -1.169 -8.291 1.00 96.19 81 LYS A O 1
ATOM 643 N N . ALA A 1 82 ? 18.696 -0.415 -10.393 1.00 94.75 82 ALA A N 1
ATOM 644 C CA . ALA A 1 82 ? 17.326 0.092 -10.473 1.00 94.75 82 ALA A CA 1
ATOM 645 C C . ALA A 1 82 ? 16.267 -1.006 -10.265 1.00 94.75 82 ALA A C 1
ATOM 647 O O . ALA A 1 82 ? 15.229 -0.744 -9.662 1.00 94.75 82 ALA A O 1
ATOM 648 N N . THR A 1 83 ? 16.522 -2.230 -10.737 1.00 96.50 83 THR A N 1
ATOM 649 C CA . THR A 1 83 ? 15.631 -3.375 -10.498 1.00 96.50 83 THR A CA 1
ATOM 650 C C . THR A 1 83 ? 15.618 -3.772 -9.026 1.00 96.50 83 THR A C 1
ATOM 652 O O . THR A 1 83 ? 14.540 -3.964 -8.471 1.00 96.50 83 THR A O 1
ATOM 655 N N . TYR A 1 84 ? 16.784 -3.832 -8.378 1.00 97.31 84 TYR A N 1
ATOM 656 C CA . TYR A 1 84 ? 16.872 -4.142 -6.948 1.00 97.31 84 TYR A CA 1
ATOM 657 C C . TYR A 1 84 ? 16.244 -3.057 -6.066 1.00 97.31 84 TYR A C 1
ATOM 659 O O . TYR A 1 84 ? 15.475 -3.384 -5.167 1.00 97.31 84 TYR A O 1
ATOM 667 N N . ASP A 1 85 ? 16.503 -1.781 -6.362 1.00 97.19 85 ASP A N 1
ATOM 668 C CA . ASP A 1 85 ? 15.920 -0.649 -5.632 1.00 97.19 85 ASP A CA 1
ATOM 669 C C . ASP A 1 85 ? 14.376 -0.657 -5.757 1.00 97.19 85 ASP A C 1
ATOM 671 O O . ASP A 1 85 ? 13.653 -0.421 -4.784 1.00 97.19 85 ASP A O 1
ATOM 675 N N . ALA A 1 86 ? 13.843 -0.989 -6.942 1.00 96.31 86 ALA A N 1
ATOM 676 C CA . ALA A 1 86 ? 12.400 -1.122 -7.155 1.00 96.31 86 ALA A CA 1
ATOM 677 C C . ALA A 1 86 ? 11.812 -2.344 -6.424 1.00 96.31 86 ALA A C 1
ATOM 679 O O . ALA A 1 86 ? 10.743 -2.240 -5.826 1.00 96.31 86 ALA A O 1
ATOM 680 N N . GLU A 1 87 ? 12.512 -3.482 -6.417 1.00 97.31 87 GLU A N 1
ATOM 681 C CA . GLU A 1 87 ? 12.101 -4.683 -5.678 1.00 97.31 87 GLU A CA 1
ATOM 682 C C . GLU A 1 87 ? 12.035 -4.426 -4.165 1.00 97.31 87 GLU A C 1
ATOM 684 O O . GLU A 1 87 ? 11.083 -4.832 -3.495 1.00 97.31 87 GLU A O 1
ATOM 689 N N . GLU A 1 88 ? 13.040 -3.739 -3.616 1.00 97.75 88 GLU A N 1
ATOM 690 C CA . GLU A 1 88 ? 13.079 -3.350 -2.207 1.00 97.75 88 GLU A CA 1
ATOM 691 C C . GLU A 1 88 ? 11.913 -2.421 -1.858 1.00 97.75 88 GLU A C 1
ATOM 693 O O . GLU A 1 88 ? 11.231 -2.639 -0.855 1.00 97.75 88 GLU A O 1
ATOM 698 N N . THR A 1 89 ? 11.616 -1.456 -2.729 1.00 97.69 89 THR A N 1
ATOM 699 C CA . THR A 1 89 ? 10.456 -0.569 -2.572 1.00 97.69 89 THR A CA 1
ATOM 700 C C . THR A 1 89 ? 9.150 -1.367 -2.503 1.00 97.69 89 THR A C 1
ATOM 702 O O . THR A 1 89 ? 8.378 -1.194 -1.559 1.00 97.69 89 THR A O 1
ATOM 705 N N . CYS A 1 90 ? 8.931 -2.310 -3.429 1.00 97.19 90 CYS A N 1
ATOM 706 C CA . CYS A 1 90 ? 7.738 -3.167 -3.426 1.00 97.19 90 CYS A CA 1
ATOM 707 C C . CYS A 1 90 ? 7.618 -3.965 -2.118 1.00 97.19 90 CYS A C 1
ATOM 709 O O . CYS A 1 90 ? 6.537 -4.057 -1.533 1.00 97.19 90 CYS A O 1
ATOM 711 N N . LYS A 1 91 ? 8.732 -4.522 -1.623 1.00 97.88 91 LYS A N 1
ATOM 712 C CA . LYS A 1 91 ? 8.776 -5.278 -0.361 1.00 97.88 91 LYS A CA 1
ATOM 713 C C . LYS A 1 91 ? 8.417 -4.414 0.845 1.00 97.88 91 LYS A C 1
ATOM 715 O O . LYS A 1 91 ? 7.660 -4.867 1.702 1.00 97.88 91 LYS A O 1
ATOM 720 N N . LEU A 1 92 ? 8.946 -3.193 0.919 1.00 98.38 92 LEU A N 1
ATOM 721 C CA . LEU A 1 92 ? 8.678 -2.270 2.023 1.00 98.38 92 LEU A CA 1
ATOM 722 C C . LEU A 1 92 ? 7.209 -1.841 2.058 1.00 98.38 92 LEU A C 1
ATOM 724 O O . LEU A 1 92 ? 6.591 -1.921 3.119 1.00 98.38 92 LEU A O 1
ATOM 728 N N . LEU A 1 93 ? 6.636 -1.467 0.912 1.00 98.38 93 LEU A N 1
ATOM 729 C CA . LEU A 1 93 ? 5.228 -1.070 0.823 1.00 98.38 93 LEU A CA 1
ATOM 730 C C . LEU A 1 93 ? 4.290 -2.228 1.194 1.00 98.38 93 LEU A C 1
ATOM 732 O O . LEU A 1 93 ? 3.392 -2.068 2.021 1.00 98.38 93 LEU A O 1
ATOM 736 N N . ASN A 1 94 ? 4.552 -3.435 0.679 1.00 97.88 94 ASN A N 1
ATOM 737 C CA . ASN A 1 94 ? 3.788 -4.629 1.053 1.00 97.88 94 ASN A CA 1
ATOM 738 C C . ASN A 1 94 ? 3.902 -4.948 2.553 1.00 97.88 94 ASN A C 1
ATOM 740 O O . ASN A 1 94 ? 2.917 -5.336 3.186 1.00 97.88 94 ASN A O 1
ATOM 744 N N . ALA A 1 95 ? 5.085 -4.766 3.148 1.00 98.31 95 ALA A N 1
ATOM 745 C CA . ALA A 1 95 ? 5.275 -4.951 4.583 1.00 98.31 95 ALA A CA 1
ATOM 746 C C . ALA A 1 95 ? 4.485 -3.919 5.405 1.00 98.31 95 ALA A C 1
ATOM 748 O O . ALA A 1 95 ? 3.845 -4.293 6.388 1.00 98.31 95 ALA A O 1
ATOM 749 N N . GLN A 1 96 ? 4.485 -2.647 4.996 1.00 98.31 96 GLN A N 1
ATOM 750 C CA . GLN A 1 96 ? 3.699 -1.588 5.636 1.00 98.31 96 GLN A CA 1
ATOM 751 C C . GLN A 1 96 ? 2.199 -1.878 5.559 1.00 98.31 96 GLN A C 1
ATOM 753 O O . GLN A 1 96 ? 1.522 -1.848 6.589 1.00 98.31 96 GLN A O 1
ATOM 758 N N . LYS A 1 97 ? 1.697 -2.258 4.379 1.00 98.25 97 LYS A N 1
ATOM 759 C CA . LYS A 1 97 ? 0.299 -2.663 4.206 1.00 98.25 97 LYS A CA 1
ATOM 760 C C . LYS A 1 97 ? -0.051 -3.834 5.124 1.00 98.25 97 LYS A C 1
ATOM 762 O O . LYS A 1 97 ? -1.038 -3.772 5.848 1.00 98.25 97 LYS A O 1
ATOM 767 N N . GLY A 1 98 ? 0.798 -4.861 5.174 1.00 98.12 98 GLY A N 1
ATOM 768 C CA . GLY A 1 98 ? 0.592 -6.017 6.048 1.00 98.12 98 GLY A CA 1
ATOM 769 C C . GLY A 1 98 ? 0.596 -5.682 7.546 1.00 98.12 98 GLY A C 1
ATOM 770 O O . GLY A 1 98 ? -0.028 -6.395 8.333 1.00 98.12 98 GLY A O 1
ATOM 771 N N . ILE A 1 99 ? 1.278 -4.613 7.969 1.00 98.25 99 ILE A N 1
ATOM 772 C CA . ILE A 1 99 ? 1.184 -4.097 9.342 1.00 98.25 99 ILE A CA 1
ATOM 773 C C . ILE A 1 99 ? -0.179 -3.437 9.560 1.00 98.25 99 ILE A C 1
ATOM 775 O O . ILE A 1 99 ? -0.838 -3.747 10.551 1.00 98.25 99 ILE A O 1
ATOM 779 N N . LEU A 1 100 ? -0.623 -2.575 8.642 1.00 98.19 100 LEU A N 1
ATOM 780 C CA . LEU A 1 100 ? -1.917 -1.902 8.762 1.00 98.19 100 LEU A CA 1
ATOM 781 C C . LEU A 1 100 ? -3.095 -2.880 8.714 1.00 98.19 100 LEU A C 1
ATOM 783 O O . LEU A 1 100 ? -4.016 -2.734 9.511 1.00 98.19 100 LEU A O 1
ATOM 787 N N . ASP A 1 101 ? -3.035 -3.919 7.878 1.00 98.12 101 ASP A N 1
ATOM 788 C CA . ASP A 1 101 ? -4.046 -4.984 7.841 1.00 98.12 101 ASP A CA 1
ATOM 789 C C . ASP A 1 101 ? -4.186 -5.665 9.219 1.00 98.12 101 ASP A C 1
ATOM 791 O O . ASP A 1 101 ? -5.293 -5.910 9.697 1.00 98.12 101 ASP A O 1
ATOM 795 N N . LYS A 1 102 ? -3.064 -5.920 9.911 1.00 98.25 102 LYS A N 1
ATOM 796 C CA . LYS A 1 102 ? -3.072 -6.493 11.271 1.00 98.25 102 LYS A CA 1
ATOM 797 C C . LYS A 1 102 ? -3.608 -5.520 12.316 1.00 98.25 102 LYS A C 1
ATOM 799 O O . LYS A 1 102 ? -4.291 -5.947 13.243 1.00 98.25 102 LYS A O 1
ATOM 804 N N . VAL A 1 103 ? -3.281 -4.234 12.192 1.00 97.19 103 VAL A N 1
ATOM 805 C CA . VAL A 1 103 ? -3.821 -3.188 13.073 1.00 97.19 103 VAL A CA 1
ATOM 806 C C . VAL A 1 103 ? -5.334 -3.098 12.907 1.00 97.19 103 VAL A C 1
ATOM 808 O O . VAL A 1 103 ? -6.048 -3.080 13.905 1.00 97.19 103 VAL A O 1
ATOM 811 N N . LEU A 1 104 ? -5.821 -3.099 11.665 1.00 97.25 104 LEU A N 1
ATOM 812 C CA . LEU A 1 104 ? -7.245 -3.056 11.368 1.00 97.25 104 LEU A CA 1
ATOM 813 C C . LEU A 1 104 ? -7.976 -4.268 11.953 1.00 97.25 104 LEU A C 1
ATOM 815 O O . LEU A 1 104 ? -8.981 -4.092 12.633 1.00 97.25 104 LEU A O 1
ATOM 819 N N . PHE A 1 105 ? -7.425 -5.470 11.765 1.00 96.38 105 PHE A N 1
ATOM 820 C CA . PHE A 1 105 ? -7.966 -6.696 12.353 1.00 96.38 105 PHE A CA 1
ATOM 821 C C . PHE A 1 105 ? -8.058 -6.609 13.886 1.00 96.38 105 PHE A C 1
ATOM 823 O O . PHE A 1 105 ? -9.098 -6.893 14.471 1.00 96.38 105 PHE A O 1
ATOM 830 N N . ALA A 1 106 ? -7.001 -6.133 14.552 1.00 95.44 106 ALA A N 1
ATOM 831 C CA . ALA A 1 106 ? -7.018 -5.959 16.004 1.00 95.44 106 ALA A CA 1
ATOM 832 C C . ALA A 1 106 ? -8.059 -4.920 16.466 1.00 95.44 106 ALA A C 1
ATOM 834 O O . ALA A 1 106 ? -8.664 -5.081 17.525 1.00 95.44 106 ALA A O 1
ATOM 835 N N . MET A 1 107 ? -8.286 -3.853 15.693 1.00 93.62 107 MET A N 1
ATOM 836 C CA . MET A 1 107 ? -9.335 -2.870 15.990 1.00 93.62 107 MET A CA 1
ATOM 837 C C . MET A 1 107 ? -10.742 -3.460 15.833 1.00 93.62 107 MET A C 1
ATOM 839 O O . MET A 1 107 ? -11.614 -3.156 16.647 1.00 93.62 107 MET A O 1
ATOM 843 N N . GLU A 1 108 ? -10.958 -4.320 14.833 1.00 92.94 108 GLU A N 1
ATOM 844 C CA . GLU A 1 108 ? -12.218 -5.048 14.635 1.00 92.94 108 GLU A CA 1
ATOM 845 C C . GLU A 1 108 ? -12.527 -5.967 15.826 1.00 92.94 108 GLU A C 1
ATOM 847 O O . GLU A 1 108 ? -13.637 -5.907 16.362 1.00 92.94 108 GLU A O 1
ATOM 852 N N . ASP A 1 109 ? -11.527 -6.707 16.315 1.00 92.69 109 ASP A N 1
ATOM 853 C CA . ASP A 1 109 ? -11.636 -7.569 17.502 1.00 92.69 109 ASP A CA 1
ATOM 854 C C . ASP A 1 109 ? -11.955 -6.776 18.785 1.00 92.69 109 ASP A C 1
ATOM 856 O O . ASP A 1 109 ? -12.760 -7.194 19.628 1.00 92.69 109 ASP A O 1
ATOM 860 N N . ILE A 1 110 ? -11.331 -5.606 18.963 1.00 90.88 110 ILE A N 1
ATOM 861 C CA . ILE A 1 110 ? -11.620 -4.727 20.105 1.00 90.88 110 ILE A CA 1
ATOM 862 C C . ILE A 1 110 ? -13.059 -4.216 20.009 1.00 90.88 110 ILE A C 1
ATOM 864 O O . ILE A 1 110 ? -13.795 -4.270 20.996 1.00 90.88 110 ILE A O 1
ATOM 868 N N . LYS A 1 111 ? -13.482 -3.755 18.826 1.00 88.94 111 LYS A N 1
ATOM 869 C CA . LYS A 1 111 ? -14.839 -3.245 18.611 1.00 88.94 111 LYS A CA 1
ATOM 870 C C . LYS A 1 111 ? -15.891 -4.309 18.921 1.00 88.94 111 LYS A C 1
ATOM 872 O O . LYS A 1 111 ? -16.864 -4.001 19.610 1.00 88.94 111 LYS A O 1
ATOM 877 N N . SER A 1 112 ? -15.706 -5.545 18.452 1.00 88.44 112 SER A N 1
ATOM 878 C CA . SER A 1 112 ? -16.646 -6.637 18.733 1.00 88.44 112 SER A CA 1
ATOM 879 C C . SER A 1 112 ? -16.702 -6.976 20.221 1.00 88.44 112 SER A C 1
ATOM 881 O O . SER A 1 112 ? -17.778 -7.228 20.746 1.00 88.44 112 SER A O 1
ATOM 883 N N . SER A 1 113 ? -15.570 -6.904 20.925 1.00 86.62 113 SER A N 1
ATOM 884 C CA . SER A 1 113 ? -15.501 -7.162 22.371 1.00 86.62 113 SER A CA 1
ATOM 885 C C . SER A 1 113 ? -16.205 -6.093 23.220 1.00 86.62 113 SER A C 1
ATOM 887 O O . SER A 1 113 ? -16.579 -6.358 24.361 1.00 86.62 113 SER A O 1
ATOM 889 N N . MET A 1 114 ? -16.377 -4.877 22.689 1.00 77.31 114 MET A N 1
ATOM 890 C CA . MET A 1 114 ? -17.049 -3.764 23.372 1.00 77.31 114 MET A CA 1
ATOM 891 C C . MET A 1 114 ? -18.566 -3.725 23.156 1.00 77.31 114 MET A C 1
ATOM 893 O O . MET A 1 114 ? -19.247 -2.983 23.862 1.00 77.31 114 MET A O 1
ATOM 897 N N . MET A 1 115 ? -19.104 -4.498 22.208 1.00 68.75 115 MET A N 1
ATOM 898 C CA . MET A 1 115 ? -20.546 -4.670 22.035 1.00 68.75 115 MET A CA 1
ATOM 899 C C . MET A 1 115 ? -20.974 -5.941 22.779 1.00 68.75 115 MET A C 1
ATOM 901 O O . MET A 1 115 ? -20.826 -7.028 22.223 1.00 68.75 115 MET A O 1
ATOM 905 N N . PRO A 1 116 ? -21.465 -5.857 24.033 1.00 58.03 116 PRO A N 1
ATOM 906 C CA . PRO A 1 116 ? -21.991 -7.038 24.697 1.00 58.03 116 PRO A CA 1
ATOM 907 C C . PRO A 1 116 ? -23.165 -7.569 23.874 1.00 58.03 116 PRO A C 1
ATOM 909 O O . PRO A 1 116 ? -24.122 -6.841 23.606 1.00 58.03 116 PRO A O 1
ATOM 912 N N . GLU A 1 117 ? -23.089 -8.833 23.459 1.00 58.50 117 GLU A N 1
ATOM 913 C CA . GLU A 1 117 ? -24.259 -9.541 22.954 1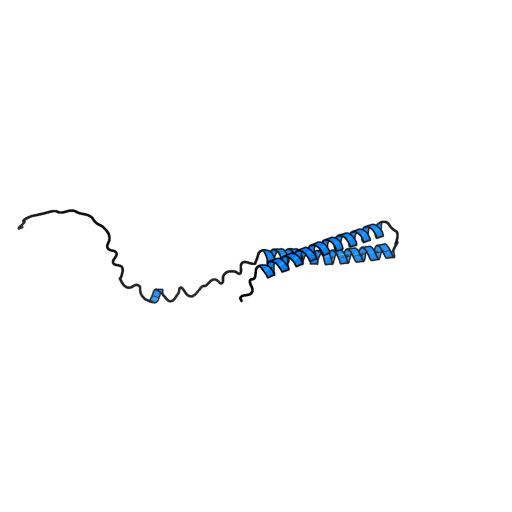.00 58.50 117 GLU A CA 1
ATOM 914 C C . GLU A 1 117 ? -25.331 -9.477 24.052 1.00 58.50 117 GLU A C 1
ATOM 916 O O . GLU A 1 117 ? -25.101 -9.924 25.177 1.00 58.50 117 GLU A O 1
ATOM 921 N N . CYS A 1 118 ? -26.473 -8.848 23.767 1.00 51.75 118 CYS A N 1
ATOM 922 C CA . CYS A 1 118 ? -27.617 -8.860 24.673 1.00 51.75 118 CYS A CA 1
ATOM 923 C C . CYS A 1 118 ? -28.109 -10.311 24.804 1.00 51.75 118 CYS A C 1
ATOM 925 O O . CYS A 1 118 ? -28.830 -10.789 23.927 1.00 51.75 118 CYS A O 1
ATOM 927 N N . ALA A 1 119 ? -27.680 -11.000 25.863 1.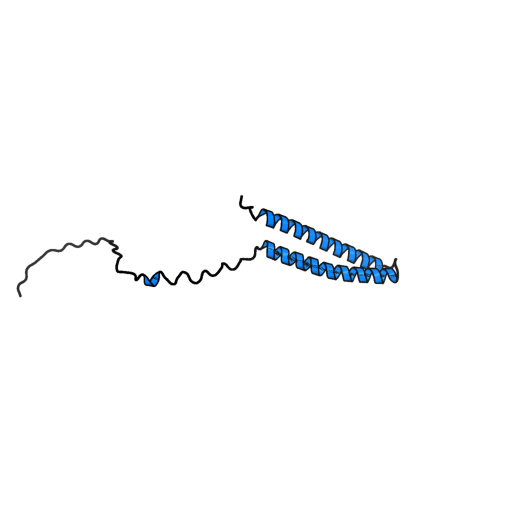00 40.38 119 ALA A N 1
ATOM 928 C CA . ALA A 1 119 ? -28.149 -12.325 26.267 1.00 40.38 119 ALA A CA 1
ATOM 929 C C . ALA A 1 119 ? -29.361 -12.235 27.204 1.00 40.38 119 ALA A C 1
ATOM 931 O O . ALA A 1 119 ? -29.388 -11.312 28.053 1.00 40.38 119 ALA A O 1
#

pLDDT: mean 76.48, std 24.15, range [36.28, 98.38]

Secondary structure (DSSP, 8-state):
--------------------S---GGGSSSSSS----------HHHHHHHHHHHHHHHHHHHHHHHHHHHHHHHHH-TTSHHHHHHHHHHHHHHHHHHHHHHHHHHHHHHHHHHS----

Radius of gyration: 38.51 Å; chains: 1; bounding box: 85×71×92 Å

Sequence (119 aa):
MNTTMEKSEMMENEMEMCMETQMPEMMKANLAGEMKQPEEEMNPIDIMMGVVKSQINDLCDEIDEADKAFARSHHNDKYSKATYDAEETCKLLNAQKGILDKVLFAMEDIKSSMMPECA

Foldseek 3Di:
DDDDDDDDDDDDDDDDDDDDDDDDPVVVPPPVDDPPPPPPPPDVLNVVLVVLVVVLVVLVVVLVVLVVQLVVCCVVPVPDPSNVVSVVSNVVSVVVSVVSVVVSVVSVVVV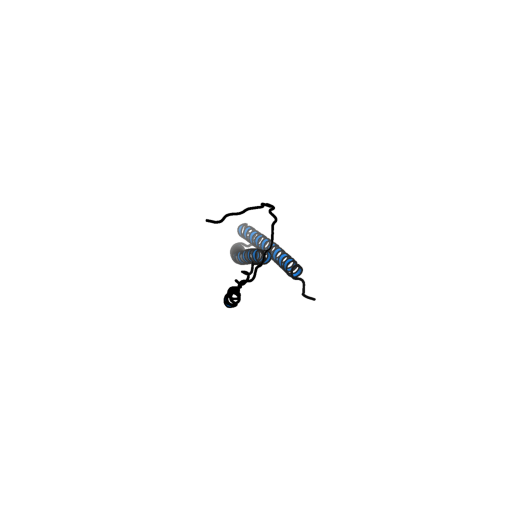VVPDPDPD